Protein AF-A0A7S1ED12-F1 (afdb_monomer_lite)

Sequence (121 aa):
NARYYEQRGSRALYRDEGLHVLLLELAVNLLLTDGPLLDKHHTDMFPLQKHKPNVLFLLSLHLNHPANERALLVLSSRLSAMGRGAHRLLKLLSSKSFSPSRYSNIDPDIRFRGAYGTVYK

Secondary structure (DSSP, 8-state):
-HHHHHHHHT-GGGT-HHHHHHHHHHHHHHHHSSSTTS-TTTS-S-GGGGT---HHHHHHHHHTSGGGHHHHHHHHHHHHHH-HHHHHHHHHH-TTT--GGGGSS--TTEEEEETTEEEE-

Organism: Hemiselmis andersenii (NCBI:txid464988)

Foldseek 3Di:
DVVVVVVLVPDPCNVDLVSVLVVLLVLLVCVPDPDPSDPCLQVPPCCVVVVHDHVLRVLLVVCADPSCVVSLVVNQVVLVVVDDSSLVSSCVSYPVSPDVVVVPPPDVQFPDDDPVDTDGD

Radius of gyration: 17.91 Å; chains: 1; bounding box: 49×40×37 Å

pLDDT: mean 82.55, std 10.67, range [56.97, 94.94]

Structure (mmCIF, N/CA/C/O backbone):
data_AF-A0A7S1ED12-F1
#
_entry.id   AF-A0A7S1ED12-F1
#
loop_
_atom_site.group_PDB
_atom_site.id
_atom_site.type_symbol
_atom_site.label_atom_id
_atom_site.label_alt_id
_atom_site.label_comp_id
_atom_site.label_asym_id
_atom_site.label_entity_id
_atom_site.label_seq_id
_atom_site.pdbx_PDB_ins_code
_atom_site.Cartn_x
_atom_site.Cartn_y
_atom_site.Cartn_z
_atom_site.occupancy
_atom_site.B_iso_or_equiv
_atom_site.auth_seq_id
_atom_site.auth_comp_id
_atom_site.auth_asym_id
_atom_site.auth_atom_id
_atom_site.pdbx_PDB_model_num
ATOM 1 N N . ASN A 1 1 ? 12.557 5.721 -16.495 1.00 63.88 1 ASN A N 1
ATOM 2 C CA . ASN A 1 1 ? 11.775 4.470 -16.636 1.00 63.88 1 ASN A CA 1
ATOM 3 C C . ASN A 1 1 ? 12.602 3.243 -17.018 1.00 63.88 1 ASN A C 1
ATOM 5 O O . ASN A 1 1 ? 12.499 2.273 -16.285 1.00 63.88 1 ASN A O 1
ATOM 9 N N . ALA A 1 2 ? 13.454 3.246 -18.053 1.00 75.62 2 ALA A N 1
ATOM 10 C CA . ALA A 1 2 ? 14.211 2.043 -18.467 1.00 75.62 2 ALA A CA 1
ATOM 11 C C . ALA A 1 2 ? 15.032 1.370 -17.339 1.00 75.62 2 ALA A C 1
ATOM 13 O O . ALA A 1 2 ? 14.855 0.185 -17.071 1.00 75.62 2 ALA A O 1
ATOM 14 N N . ARG A 1 3 ? 15.822 2.151 -16.586 1.00 81.88 3 ARG A N 1
ATOM 15 C CA . ARG A 1 3 ? 16.633 1.659 -15.453 1.00 81.88 3 ARG A CA 1
ATOM 16 C C . ARG A 1 3 ? 15.811 0.996 -14.335 1.00 81.88 3 ARG A C 1
ATOM 18 O O . ARG A 1 3 ? 16.296 0.082 -13.679 1.00 81.88 3 AR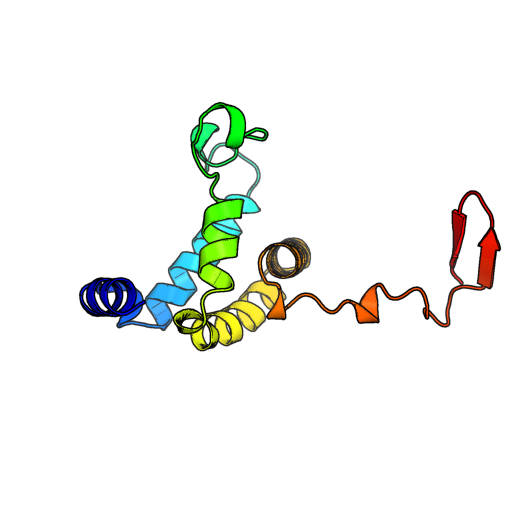G A O 1
ATOM 25 N N . TYR A 1 4 ? 14.566 1.433 -14.114 1.00 81.12 4 TYR A N 1
ATOM 26 C CA . TYR A 1 4 ? 13.676 0.795 -13.137 1.00 81.12 4 TYR A CA 1
ATOM 27 C C . TYR A 1 4 ? 13.292 -0.614 -13.594 1.00 81.12 4 TYR A C 1
ATOM 29 O O . TYR A 1 4 ? 13.380 -1.550 -12.808 1.00 81.12 4 TYR A O 1
ATOM 37 N N . TYR A 1 5 ? 12.897 -0.776 -14.860 1.00 84.94 5 TYR A N 1
ATOM 38 C CA . TYR A 1 5 ? 12.501 -2.077 -15.404 1.00 84.94 5 TYR A CA 1
ATOM 39 C C . TYR A 1 5 ? 13.673 -3.060 -15.466 1.00 84.94 5 TYR A C 1
ATOM 41 O O . TYR A 1 5 ? 13.497 -4.232 -15.147 1.00 84.94 5 TYR A O 1
ATOM 49 N N . GLU A 1 6 ? 14.872 -2.576 -15.778 1.00 86.06 6 GLU A N 1
ATOM 50 C CA . GLU A 1 6 ? 16.104 -3.366 -15.731 1.00 86.06 6 GLU A CA 1
ATOM 51 C C . GLU A 1 6 ? 16.403 -3.870 -14.306 1.00 86.06 6 GLU A C 1
ATOM 53 O O . GLU A 1 6 ? 16.558 -5.069 -14.075 1.00 86.06 6 GLU A O 1
ATOM 58 N N . GLN A 1 7 ? 16.372 -2.971 -13.316 1.00 85.38 7 GLN A N 1
ATOM 59 C CA . GLN A 1 7 ? 16.549 -3.331 -11.903 1.00 85.38 7 GLN A CA 1
ATOM 60 C C . GLN A 1 7 ? 15.413 -4.194 -11.349 1.00 85.38 7 GLN A C 1
ATOM 62 O O . GLN A 1 7 ? 15.604 -4.946 -10.395 1.00 85.38 7 GLN A O 1
ATOM 67 N N . ARG A 1 8 ? 14.209 -4.067 -11.906 1.00 87.38 8 ARG A N 1
ATOM 68 C CA . ARG A 1 8 ? 13.066 -4.906 -11.561 1.00 87.38 8 ARG A CA 1
ATOM 69 C C . ARG A 1 8 ? 13.283 -6.326 -12.080 1.00 87.38 8 ARG A C 1
ATOM 71 O O . ARG A 1 8 ? 13.128 -7.270 -11.315 1.00 87.38 8 ARG A O 1
ATOM 78 N N . GLY A 1 9 ? 13.682 -6.474 -13.343 1.00 85.19 9 GLY A N 1
ATOM 79 C CA . GLY A 1 9 ? 13.907 -7.772 -13.985 1.00 85.19 9 GLY A CA 1
ATOM 80 C C . GLY A 1 9 ? 15.043 -8.590 -13.360 1.00 85.19 9 GLY A C 1
ATOM 81 O O . GLY A 1 9 ? 15.024 -9.824 -13.415 1.00 85.19 9 GLY A O 1
ATOM 82 N N . SER A 1 10 ? 16.011 -7.935 -12.713 1.00 87.38 10 SER A N 1
ATOM 83 C CA . SER A 1 10 ? 17.102 -8.612 -12.002 1.00 87.38 10 SER A CA 1
ATOM 84 C C . SER A 1 10 ? 16.719 -9.145 -10.615 1.00 87.38 10 SER A C 1
ATOM 86 O O . SER A 1 10 ? 17.426 -9.996 -10.080 1.00 87.38 10 SER A O 1
ATOM 88 N N . ARG A 1 11 ? 15.596 -8.708 -10.029 1.00 88.88 11 ARG 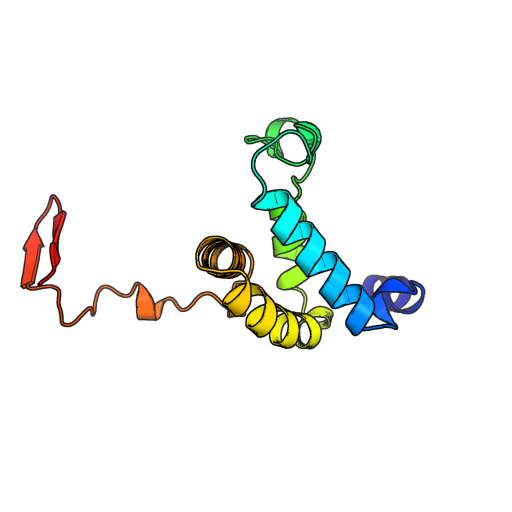A N 1
ATOM 89 C CA . ARG A 1 11 ? 15.173 -9.126 -8.683 1.00 88.88 11 ARG A CA 1
ATOM 90 C C . ARG A 1 11 ? 14.211 -10.306 -8.749 1.00 88.88 11 ARG A C 1
ATOM 92 O O . ARG A 1 11 ? 13.147 -10.212 -9.356 1.00 88.88 11 ARG A O 1
ATOM 99 N N . ALA A 1 12 ? 14.540 -11.380 -8.031 1.00 87.62 12 ALA A N 1
ATOM 100 C CA . ALA A 1 12 ? 13.701 -12.577 -7.930 1.00 87.62 12 ALA A CA 1
ATOM 101 C C . ALA A 1 12 ? 12.276 -12.271 -7.435 1.00 87.62 12 ALA A C 1
ATOM 103 O O . ALA A 1 12 ? 11.322 -12.848 -7.947 1.00 87.62 12 ALA A O 1
ATOM 104 N N . LEU A 1 13 ? 12.136 -11.290 -6.531 1.00 89.19 13 LEU A N 1
ATOM 105 C CA . LEU A 1 13 ? 10.847 -10.840 -5.999 1.00 89.19 13 LEU A CA 1
ATOM 106 C C . LEU A 1 13 ? 9.819 -10.526 -7.090 1.00 89.19 13 LEU A C 1
ATOM 108 O O . LEU A 1 13 ? 8.647 -10.784 -6.887 1.00 89.19 13 LEU A O 1
ATOM 112 N N . TYR A 1 14 ? 10.235 -9.963 -8.227 1.00 89.88 14 TYR A N 1
ATOM 113 C CA . TYR A 1 14 ? 9.308 -9.561 -9.290 1.00 89.88 14 TYR A CA 1
ATOM 114 C C . TYR A 1 14 ? 9.145 -10.606 -10.395 1.00 89.88 14 TYR A C 1
ATOM 116 O O . TYR A 1 14 ? 8.360 -10.384 -11.315 1.00 89.88 14 TYR A O 1
ATOM 124 N N . ARG A 1 15 ? 9.902 -11.709 -10.338 1.00 88.62 15 ARG A N 1
ATOM 125 C CA . ARG A 1 15 ? 9.785 -12.831 -11.282 1.00 88.62 15 ARG A CA 1
ATOM 126 C C . ARG A 1 15 ? 8.693 -13.805 -10.859 1.00 88.62 15 ARG A C 1
ATOM 128 O O . ARG A 1 15 ? 8.045 -14.389 -11.718 1.00 88.62 15 ARG A O 1
ATOM 135 N N . ASP A 1 16 ? 8.495 -13.945 -9.553 1.00 91.06 16 ASP A N 1
ATOM 136 C CA . ASP A 1 16 ? 7.418 -14.731 -8.966 1.00 91.06 16 ASP A CA 1
ATOM 137 C C . ASP A 1 16 ? 6.307 -13.789 -8.479 1.00 91.06 16 ASP A C 1
ATOM 139 O O . ASP A 1 16 ? 6.441 -13.095 -7.469 1.00 91.06 16 ASP A O 1
ATOM 143 N N . GLU A 1 17 ? 5.204 -13.745 -9.228 1.00 90.75 17 GLU A N 1
ATOM 144 C CA . GLU A 1 17 ? 4.039 -12.924 -8.889 1.00 90.75 17 GLU A CA 1
ATOM 145 C C . GLU A 1 17 ? 3.397 -13.353 -7.561 1.00 90.75 17 GLU A C 1
ATOM 147 O O . GLU A 1 17 ? 2.948 -12.502 -6.793 1.00 90.75 17 GLU A O 1
ATOM 152 N N . GLY A 1 18 ? 3.398 -14.651 -7.249 1.00 92.19 18 GLY A N 1
ATOM 153 C CA . GLY A 1 18 ? 2.858 -15.175 -5.998 1.00 92.19 18 GLY A CA 1
ATOM 154 C C . GLY A 1 18 ? 3.657 -14.684 -4.795 1.00 92.19 18 GLY A C 1
ATOM 155 O O . GLY A 1 18 ? 3.069 -14.186 -3.832 1.00 92.19 18 GLY A O 1
ATOM 156 N N . LEU A 1 19 ? 4.988 -14.747 -4.881 1.00 93.19 19 LEU A N 1
ATOM 157 C CA . LEU A 1 19 ? 5.895 -14.210 -3.865 1.00 93.19 19 LEU A CA 1
ATOM 158 C C . LEU A 1 19 ? 5.738 -12.693 -3.715 1.00 93.19 19 LEU A C 1
ATOM 160 O O . LEU A 1 19 ? 5.683 -12.182 -2.595 1.00 93.19 19 LEU A O 1
ATOM 164 N N . HIS A 1 20 ? 5.644 -11.968 -4.833 1.00 94.19 20 HIS A N 1
ATOM 165 C CA . HIS A 1 20 ? 5.434 -10.522 -4.818 1.00 94.19 20 HIS A CA 1
ATOM 166 C C . HIS A 1 20 ? 4.142 -10.160 -4.077 1.00 94.19 20 HIS A C 1
ATOM 168 O O . HIS A 1 20 ? 4.167 -9.326 -3.170 1.00 94.19 20 HIS A O 1
ATOM 174 N N . VAL A 1 21 ? 3.025 -10.808 -4.417 1.00 94.88 21 VAL A N 1
ATOM 175 C CA . VAL A 1 21 ? 1.731 -10.575 -3.762 1.00 94.88 21 VAL A CA 1
ATOM 176 C C . VAL A 1 21 ? 1.790 -10.942 -2.280 1.00 94.88 21 VAL A C 1
ATOM 178 O O . VAL A 1 21 ? 1.323 -10.161 -1.456 1.00 94.88 21 VAL A O 1
ATOM 181 N N . LEU A 1 22 ? 2.406 -12.074 -1.930 1.00 94.94 22 LEU A N 1
ATOM 182 C CA . LEU A 1 22 ? 2.545 -12.522 -0.542 1.00 94.94 22 LEU A CA 1
ATOM 183 C C . LEU A 1 22 ? 3.325 -11.510 0.306 1.00 94.94 22 LEU A C 1
ATOM 185 O O . LEU A 1 22 ? 2.941 -11.224 1.438 1.00 94.94 22 LEU A O 1
ATOM 189 N N . LEU A 1 23 ? 4.376 -10.903 -0.248 1.00 94.44 23 LEU A N 1
ATOM 190 C CA . LEU A 1 23 ? 5.145 -9.873 0.450 1.00 94.44 23 LEU A CA 1
ATOM 191 C C . LEU A 1 23 ? 4.331 -8.587 0.666 1.00 94.44 23 LEU A C 1
ATOM 193 O O . LEU A 1 23 ? 4.430 -7.968 1.725 1.00 94.44 23 LEU A O 1
ATOM 197 N N . LEU A 1 24 ? 3.506 -8.187 -0.307 1.00 94.56 24 LEU A N 1
ATOM 198 C CA . LEU A 1 24 ? 2.611 -7.033 -0.153 1.00 94.56 24 LEU A CA 1
ATOM 199 C C . LEU A 1 24 ? 1.508 -7.294 0.874 1.00 94.56 24 LEU A C 1
ATOM 201 O O . LEU A 1 24 ? 1.187 -6.417 1.673 1.00 94.56 24 LEU A O 1
ATOM 205 N N . GLU A 1 25 ? 0.953 -8.499 0.872 1.00 94.56 25 GLU A N 1
ATOM 206 C CA . GLU A 1 25 ? -0.028 -8.950 1.853 1.00 94.56 25 GLU A CA 1
ATOM 207 C C . GLU A 1 25 ? 0.565 -8.962 3.267 1.00 94.56 25 GLU A C 1
ATOM 209 O O . GLU A 1 25 ? -0.044 -8.437 4.198 1.00 94.56 25 GLU A O 1
ATOM 214 N N . LEU A 1 26 ? 1.792 -9.468 3.426 1.00 93.50 26 LEU A N 1
ATOM 215 C CA . LEU A 1 26 ? 2.531 -9.405 4.685 1.00 93.50 26 LEU A CA 1
ATOM 216 C C . LEU A 1 26 ? 2.753 -7.957 5.139 1.00 93.50 26 LEU A C 1
ATOM 218 O O . LEU A 1 26 ? 2.511 -7.640 6.300 1.00 93.50 26 LEU A O 1
ATOM 222 N N . ALA A 1 27 ? 3.164 -7.060 4.238 1.00 92.19 27 ALA A N 1
ATOM 223 C CA . ALA A 1 27 ? 3.368 -5.651 4.570 1.00 92.19 27 ALA A CA 1
ATOM 224 C C . ALA A 1 27 ? 2.076 -4.977 5.064 1.00 92.19 27 ALA A C 1
ATOM 226 O O . ALA A 1 27 ? 2.106 -4.204 6.020 1.00 92.19 27 ALA A O 1
ATOM 227 N N . VAL A 1 28 ? 0.932 -5.296 4.449 1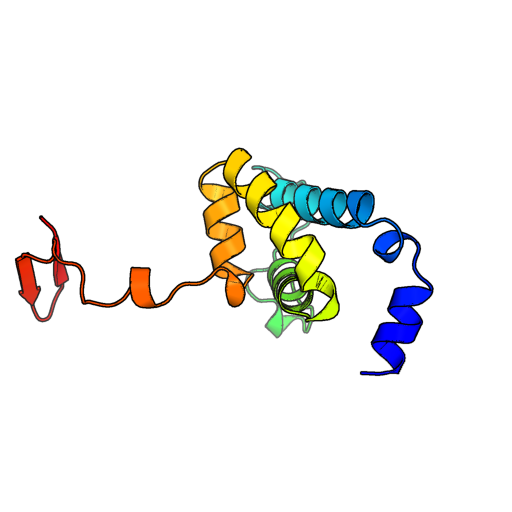.00 91.81 28 VAL A N 1
ATOM 228 C CA . VAL A 1 28 ? -0.379 -4.814 4.905 1.00 91.81 28 VAL A CA 1
ATOM 229 C C . VAL A 1 28 ? -0.759 -5.425 6.252 1.00 91.81 28 VAL A C 1
ATOM 231 O O . VAL A 1 28 ? -1.225 -4.696 7.122 1.00 91.81 28 VAL A O 1
ATOM 234 N N . ASN A 1 29 ? -0.518 -6.720 6.466 1.00 91.81 29 ASN A N 1
ATOM 235 C CA . ASN A 1 29 ? -0.738 -7.357 7.766 1.00 91.81 29 ASN A CA 1
ATOM 236 C C . ASN A 1 29 ? 0.075 -6.681 8.876 1.00 91.81 29 ASN A C 1
ATOM 238 O O . ASN A 1 29 ? -0.483 -6.347 9.918 1.00 91.81 29 ASN A O 1
ATOM 242 N N . LEU A 1 30 ? 1.358 -6.401 8.637 1.00 91.12 30 LEU A N 1
ATOM 243 C CA . LEU A 1 30 ? 2.225 -5.709 9.596 1.00 91.12 30 LEU A CA 1
ATOM 244 C C . LEU A 1 30 ? 1.724 -4.300 9.938 1.00 91.12 30 LEU A C 1
ATOM 246 O O . LEU A 1 30 ? 1.902 -3.850 11.062 1.00 91.12 30 LEU A O 1
ATOM 250 N N . LEU A 1 31 ? 1.081 -3.615 8.988 1.00 89.50 31 LEU A N 1
ATOM 251 C CA . LEU A 1 31 ? 0.495 -2.290 9.208 1.00 89.50 31 LEU A CA 1
ATOM 252 C C . LEU A 1 31 ? -0.824 -2.311 9.977 1.00 89.50 31 LEU A C 1
ATOM 254 O O . LEU A 1 31 ? -1.202 -1.293 10.552 1.00 89.50 31 LEU A O 1
ATOM 258 N N . LEU A 1 32 ? -1.542 -3.431 9.936 1.00 88.94 32 LEU A N 1
ATOM 259 C CA . LEU A 1 32 ? -2.835 -3.600 10.599 1.00 88.94 32 LEU A CA 1
ATOM 260 C C . LEU A 1 32 ? -2.726 -4.319 11.940 1.00 88.94 32 LEU A C 1
ATOM 262 O O . LEU A 1 32 ? -3.691 -4.317 12.697 1.00 88.94 32 LEU A O 1
ATOM 266 N N . THR A 1 33 ? -1.599 -4.976 12.203 1.00 87.69 33 THR A N 1
ATOM 267 C CA . THR A 1 33 ? -1.380 -5.691 13.456 1.00 87.69 33 THR A CA 1
ATOM 268 C C . THR A 1 33 ? -1.080 -4.695 14.565 1.00 87.69 33 THR A C 1
ATOM 270 O O . THR A 1 33 ? -0.194 -3.851 14.432 1.00 87.69 33 THR A O 1
ATOM 273 N N . ASP A 1 34 ? -1.790 -4.831 15.679 1.00 75.88 34 ASP A N 1
ATOM 274 C CA . ASP A 1 34 ? -1.502 -4.068 16.884 1.00 75.88 34 ASP A CA 1
ATOM 275 C C . ASP A 1 34 ? -0.197 -4.572 17.519 1.00 75.88 34 ASP A C 1
ATOM 277 O O . ASP A 1 34 ? -0.048 -5.757 17.822 1.00 75.88 34 ASP A O 1
ATOM 281 N N . GLY A 1 35 ? 0.765 -3.670 17.730 1.00 71.44 35 GLY A N 1
ATOM 282 C CA . GLY A 1 35 ? 2.010 -3.962 18.445 1.00 71.44 35 GLY A CA 1
ATOM 283 C C . GLY A 1 35 ? 3.285 -3.475 17.742 1.00 71.44 35 GLY A C 1
ATOM 284 O O . GLY A 1 35 ? 3.234 -2.920 16.644 1.00 71.44 35 GLY A O 1
ATOM 285 N N . PRO A 1 36 ? 4.462 -3.667 18.366 1.00 69.88 36 PRO A N 1
ATOM 286 C CA . PRO A 1 36 ? 5.738 -3.132 17.888 1.00 69.88 36 PRO A CA 1
ATOM 287 C C . PRO A 1 36 ? 6.381 -4.011 16.799 1.00 69.88 36 PRO A C 1
ATOM 289 O O . PRO A 1 36 ? 7.576 -4.289 16.847 1.00 69.88 36 PRO A O 1
ATOM 292 N N . LEU A 1 37 ? 5.603 -4.486 15.822 1.00 79.81 37 LEU A N 1
ATOM 293 C CA . LEU A 1 37 ? 6.154 -5.262 14.701 1.00 79.81 37 LEU A CA 1
ATOM 294 C C . LEU A 1 37 ? 6.877 -4.373 13.685 1.00 79.81 37 LEU A C 1
ATOM 296 O O . LEU A 1 37 ? 7.831 -4.801 13.039 1.00 79.81 37 LEU A O 1
ATOM 300 N N . LEU A 1 38 ? 6.429 -3.124 13.559 1.00 80.50 38 LEU A N 1
ATOM 301 C CA . LEU A 1 38 ? 7.100 -2.095 12.781 1.00 80.50 38 LEU A CA 1
ATOM 302 C C . LEU A 1 38 ? 7.751 -1.099 13.734 1.00 80.50 38 LEU A C 1
ATOM 304 O O . LEU A 1 38 ? 7.081 -0.471 14.552 1.00 80.50 38 LEU A O 1
ATOM 308 N N . ASP A 1 39 ? 9.064 -0.932 13.598 1.00 79.19 39 ASP A N 1
ATOM 309 C CA . ASP A 1 39 ? 9.791 0.106 14.321 1.00 79.19 39 ASP A CA 1
ATOM 310 C C . ASP A 1 39 ? 9.268 1.502 13.926 1.00 79.19 39 ASP A C 1
ATOM 312 O O . ASP A 1 39 ? 8.862 1.730 12.782 1.00 79.19 39 ASP A O 1
ATOM 316 N N . LYS A 1 40 ? 9.333 2.458 14.856 1.00 74.62 40 LYS A N 1
ATOM 317 C CA . LYS A 1 40 ? 8.851 3.842 14.726 1.00 74.62 40 LYS A CA 1
ATOM 318 C C . LYS A 1 40 ? 9.422 4.558 13.501 1.00 74.62 40 LYS A C 1
ATOM 320 O O . LYS A 1 40 ? 8.804 5.478 12.977 1.00 74.62 40 LYS A O 1
ATOM 325 N N . HIS A 1 41 ? 10.590 4.141 13.017 1.00 73.56 41 HIS A N 1
ATOM 326 C CA . HIS A 1 41 ? 11.182 4.667 11.788 1.00 73.56 41 HIS A CA 1
ATOM 327 C C . HIS A 1 41 ? 10.397 4.318 10.516 1.00 73.56 41 HIS A C 1
ATOM 329 O O . HIS A 1 41 ? 10.458 5.070 9.545 1.00 73.56 41 HIS A O 1
ATOM 335 N N . HIS A 1 42 ? 9.643 3.219 10.516 1.00 75.38 42 HIS A N 1
ATOM 336 C CA . HIS A 1 42 ? 8.828 2.786 9.381 1.00 75.38 42 HIS A CA 1
ATOM 337 C C . HIS A 1 42 ? 7.452 3.454 9.367 1.00 75.38 42 HIS A C 1
ATOM 339 O O . HIS A 1 42 ? 6.868 3.607 8.296 1.00 75.38 42 HIS A O 1
ATOM 345 N N . THR A 1 43 ? 6.950 3.873 10.530 1.00 75.12 43 THR A N 1
ATOM 346 C CA . THR A 1 43 ? 5.594 4.411 10.739 1.00 75.12 43 THR A CA 1
ATOM 347 C C . THR A 1 43 ? 5.590 5.856 11.243 1.00 75.12 43 THR A C 1
ATOM 349 O O . THR A 1 43 ? 4.568 6.331 11.735 1.00 75.12 43 THR A O 1
ATOM 352 N N . ASP A 1 44 ? 6.712 6.574 11.109 1.00 79.12 44 ASP A N 1
ATOM 353 C CA . ASP A 1 44 ? 6.830 7.958 11.576 1.00 79.12 44 ASP A CA 1
ATOM 354 C C . ASP A 1 44 ? 5.710 8.825 10.972 1.00 79.12 44 ASP A C 1
ATOM 356 O O . ASP A 1 44 ? 5.452 8.786 9.761 1.00 79.12 44 ASP A O 1
ATOM 360 N N . MET A 1 45 ? 5.036 9.591 11.836 1.00 72.25 45 MET A N 1
ATOM 361 C CA . MET A 1 45 ? 3.939 10.485 11.458 1.00 72.25 45 MET A CA 1
ATOM 362 C C . MET A 1 45 ? 4.440 11.681 10.641 1.00 72.25 45 MET A C 1
ATOM 364 O O . MET A 1 45 ? 3.676 12.254 9.868 1.00 72.25 45 MET A O 1
ATOM 368 N N . PHE A 1 46 ? 5.726 12.034 10.768 1.00 75.38 46 PHE A N 1
ATOM 369 C CA . PHE A 1 46 ? 6.331 13.172 10.073 1.00 75.38 46 PHE A CA 1
ATOM 370 C C . PHE A 1 46 ? 7.546 12.745 9.228 1.00 75.38 46 PHE A C 1
ATOM 372 O O . PHE A 1 46 ? 8.667 13.201 9.469 1.00 75.38 46 PHE A O 1
ATOM 379 N N . PRO A 1 47 ? 7.355 11.905 8.189 1.00 68.19 47 PRO A N 1
ATOM 380 C CA . PRO A 1 47 ? 8.457 11.369 7.378 1.00 68.19 47 PRO A CA 1
ATOM 381 C C . PRO A 1 47 ? 9.290 12.467 6.694 1.00 68.19 47 PRO A C 1
ATOM 383 O O . PRO A 1 47 ? 10.502 12.330 6.508 1.00 68.19 47 PRO A O 1
ATOM 386 N N . LEU A 1 48 ? 8.650 13.598 6.374 1.00 72.31 48 LEU A N 1
ATOM 387 C CA . LEU A 1 48 ? 9.283 14.748 5.728 1.00 72.31 48 LEU A CA 1
ATOM 388 C C . LEU A 1 48 ? 10.303 15.458 6.627 1.00 72.31 48 LEU A C 1
ATOM 390 O O . LEU A 1 48 ? 11.283 15.981 6.109 1.00 72.31 48 LEU A O 1
ATOM 394 N N . GLN A 1 49 ? 10.130 15.428 7.953 1.00 75.88 49 GLN A N 1
ATOM 395 C CA . GLN A 1 49 ? 11.063 16.072 8.888 1.00 75.88 49 GLN A CA 1
ATOM 396 C C . GLN A 1 49 ? 12.418 15.357 8.956 1.00 75.88 49 GLN A C 1
ATOM 398 O O . GLN A 1 49 ? 13.422 15.967 9.306 1.00 75.88 49 GLN A O 1
ATOM 403 N N . LYS A 1 50 ? 12.460 14.063 8.617 1.00 71.25 50 LYS A N 1
ATOM 404 C CA . LYS A 1 50 ? 13.681 13.242 8.642 1.00 71.25 50 LYS A CA 1
ATOM 405 C C . LYS A 1 50 ? 14.184 12.872 7.249 1.00 71.25 50 LYS A C 1
ATOM 407 O O . LYS A 1 50 ? 15.085 12.043 7.147 1.00 71.25 50 LYS A O 1
ATOM 412 N N . HIS A 1 51 ? 13.584 13.428 6.191 1.00 73.94 51 HIS A N 1
ATOM 413 C CA . HIS A 1 51 ? 13.842 13.059 4.793 1.00 73.94 51 HIS A CA 1
ATOM 414 C C . HIS A 1 51 ? 13.770 11.541 4.531 1.00 73.94 51 HIS A C 1
ATOM 416 O O . HIS A 1 51 ? 14.430 11.024 3.630 1.00 73.94 51 HIS A O 1
ATOM 422 N N . LYS A 1 52 ? 12.974 10.812 5.323 1.00 77.75 52 LYS A N 1
ATOM 423 C CA . LYS A 1 52 ? 12.841 9.356 5.233 1.00 77.75 52 LYS A CA 1
ATOM 424 C C . LYS A 1 52 ? 11.396 9.018 4.887 1.00 77.75 52 LYS A C 1
ATOM 426 O O . LYS A 1 52 ? 10.524 9.228 5.729 1.00 77.75 52 LYS A O 1
ATOM 431 N N . PRO A 1 53 ? 11.115 8.516 3.674 1.00 79.44 53 PRO A N 1
ATOM 432 C CA . PRO A 1 53 ? 9.770 8.083 3.335 1.00 79.44 53 PRO A CA 1
ATOM 433 C C . PRO A 1 53 ? 9.351 6.941 4.264 1.00 79.44 53 PRO A C 1
ATOM 435 O O . PRO A 1 53 ? 10.091 5.973 4.438 1.00 79.44 53 PRO A O 1
ATOM 438 N N . ASN A 1 54 ? 8.166 7.060 4.860 1.00 86.75 54 ASN A N 1
ATOM 439 C CA . ASN A 1 54 ? 7.598 5.989 5.669 1.00 86.75 54 ASN A CA 1
ATOM 440 C C . ASN A 1 54 ? 7.056 4.861 4.774 1.00 86.75 54 ASN A C 1
ATOM 442 O O . ASN A 1 54 ? 6.916 5.002 3.554 1.00 86.75 54 ASN A O 1
ATOM 446 N N . VAL A 1 55 ? 6.743 3.719 5.381 1.00 88.06 55 VAL A N 1
ATOM 447 C CA . VAL A 1 55 ? 6.304 2.524 4.648 1.00 88.06 55 VAL A CA 1
ATOM 448 C C . VAL A 1 55 ? 4.999 2.753 3.880 1.00 88.06 55 VAL A C 1
ATOM 450 O O . VAL A 1 55 ? 4.844 2.228 2.781 1.00 88.06 55 VAL A O 1
ATOM 453 N N . LEU A 1 56 ? 4.094 3.593 4.395 1.00 89.19 56 LEU A N 1
ATOM 454 C CA . LEU A 1 56 ? 2.846 3.953 3.715 1.00 89.19 56 LEU A CA 1
ATOM 455 C C . LEU A 1 56 ? 3.123 4.700 2.407 1.00 89.19 56 LEU A C 1
ATOM 457 O O . LEU A 1 56 ? 2.523 4.393 1.380 1.00 89.19 56 LEU A O 1
ATOM 461 N N . PHE A 1 57 ? 4.073 5.634 2.420 1.00 88.38 57 PHE A N 1
ATOM 462 C CA . PHE A 1 57 ? 4.488 6.353 1.221 1.00 88.38 57 PHE A CA 1
ATOM 463 C C . PHE A 1 57 ? 5.174 5.433 0.203 1.00 88.38 57 PHE A C 1
ATOM 465 O O . PHE A 1 57 ? 4.897 5.500 -0.992 1.00 88.38 57 PHE A O 1
ATOM 472 N N . LEU A 1 58 ? 6.047 4.531 0.657 1.00 89.69 58 LEU A N 1
ATOM 473 C CA . LEU A 1 58 ? 6.705 3.574 -0.237 1.00 89.69 58 LEU A CA 1
ATOM 474 C C . LEU A 1 58 ? 5.704 2.594 -0.861 1.00 89.69 58 LEU A C 1
ATOM 476 O O . LEU A 1 58 ? 5.773 2.325 -2.061 1.00 89.69 58 LEU A O 1
ATOM 480 N N . LEU A 1 59 ? 4.753 2.092 -0.071 1.00 92.00 59 LEU A N 1
ATOM 481 C CA . LEU A 1 59 ? 3.696 1.212 -0.559 1.00 92.00 59 LEU A CA 1
ATOM 482 C C . LEU A 1 59 ? 2.766 1.930 -1.533 1.00 92.00 59 LEU A C 1
ATOM 484 O O . LEU A 1 59 ? 2.409 1.332 -2.544 1.00 92.00 59 LEU A O 1
ATOM 488 N N . SER A 1 60 ? 2.405 3.194 -1.291 1.00 92.50 60 SER A N 1
ATOM 489 C CA . SER A 1 60 ? 1.567 3.939 -2.235 1.00 92.50 60 SER A CA 1
ATOM 490 C C . SER A 1 60 ? 2.284 4.139 -3.572 1.00 92.50 60 SER A C 1
ATOM 492 O O . SER A 1 60 ? 1.709 3.859 -4.624 1.00 92.50 60 SER A O 1
ATOM 494 N N . LEU A 1 61 ? 3.565 4.518 -3.568 1.00 91.31 61 LEU A N 1
ATOM 495 C CA . LEU A 1 61 ? 4.351 4.617 -4.800 1.00 91.31 61 LEU A CA 1
ATOM 496 C C . LEU A 1 61 ? 4.453 3.272 -5.524 1.00 91.31 61 LEU A C 1
ATOM 498 O O . LEU A 1 61 ? 4.307 3.208 -6.746 1.00 91.31 61 LEU A O 1
ATOM 502 N N . HIS A 1 62 ? 4.677 2.190 -4.778 1.00 92.31 62 HIS A N 1
ATOM 503 C CA . HIS A 1 62 ? 4.808 0.859 -5.354 1.00 92.31 62 HIS A CA 1
ATOM 504 C C . HIS A 1 62 ? 3.491 0.371 -5.960 1.00 92.31 62 HIS A C 1
ATOM 506 O O . HIS A 1 62 ? 3.458 0.012 -7.134 1.00 92.31 62 HIS A O 1
ATOM 512 N N . LEU A 1 63 ? 2.388 0.400 -5.215 1.00 92.81 63 LEU A N 1
ATOM 513 C CA . LEU A 1 63 ? 1.086 -0.094 -5.679 1.00 92.81 63 LEU A CA 1
ATOM 514 C C . LEU A 1 63 ? 0.549 0.684 -6.888 1.00 92.81 63 LEU A C 1
ATOM 516 O O . LEU A 1 63 ? -0.153 0.108 -7.716 1.00 92.81 63 LEU A O 1
ATOM 520 N N . ASN A 1 64 ? 0.892 1.968 -7.014 1.00 92.44 64 ASN A N 1
ATOM 521 C CA . ASN A 1 64 ? 0.458 2.800 -8.138 1.00 92.44 64 ASN A CA 1
ATOM 522 C C . ASN A 1 64 ? 1.384 2.727 -9.362 1.00 92.44 64 ASN A C 1
ATOM 524 O O . ASN A 1 64 ? 1.060 3.296 -10.405 1.00 92.44 64 ASN A O 1
ATOM 528 N N . HIS A 1 65 ? 2.516 2.022 -9.282 1.00 91.62 65 HIS A N 1
ATOM 529 C CA . HIS A 1 65 ? 3.400 1.860 -10.431 1.00 91.62 65 HIS A CA 1
ATOM 530 C C . HIS A 1 65 ? 2.757 0.938 -11.494 1.00 91.62 65 HIS A C 1
ATOM 532 O O . HIS A 1 65 ? 2.332 -0.167 -11.147 1.00 91.62 65 HIS A O 1
ATOM 538 N N . PRO A 1 66 ? 2.750 1.298 -12.797 1.00 90.81 66 PRO A N 1
ATOM 539 C CA . PRO A 1 66 ? 2.094 0.507 -13.851 1.00 90.81 66 PRO A CA 1
ATOM 540 C C . PRO A 1 66 ? 2.532 -0.965 -13.903 1.00 90.81 66 PRO A C 1
ATOM 542 O O . PRO A 1 66 ? 1.712 -1.862 -14.055 1.00 90.81 66 PRO A O 1
ATOM 545 N N . ALA A 1 67 ? 3.822 -1.234 -13.678 1.00 90.62 67 ALA A N 1
ATOM 546 C CA . ALA A 1 67 ? 4.370 -2.597 -13.642 1.00 90.62 67 ALA A CA 1
ATOM 547 C C . ALA A 1 67 ? 3.791 -3.505 -12.535 1.00 90.62 67 ALA A C 1
ATOM 549 O O . ALA A 1 67 ? 4.000 -4.713 -12.575 1.00 90.62 67 ALA A O 1
ATOM 550 N N . ASN A 1 68 ? 3.122 -2.936 -11.528 1.00 91.44 68 ASN A N 1
ATOM 551 C CA . ASN A 1 68 ? 2.539 -3.660 -10.397 1.00 91.44 68 ASN A CA 1
ATOM 552 C C . ASN A 1 68 ? 1.023 -3.863 -10.533 1.00 91.44 68 ASN A C 1
ATOM 554 O O . ASN A 1 68 ? 0.400 -4.392 -9.619 1.00 91.44 68 ASN A O 1
ATOM 558 N N . GLU A 1 69 ? 0.420 -3.467 -11.655 1.00 91.06 69 GLU A N 1
ATOM 559 C CA . GLU A 1 69 ? -1.032 -3.522 -11.843 1.00 91.06 69 GLU A CA 1
ATOM 560 C C . GLU A 1 69 ? -1.608 -4.937 -11.730 1.00 91.06 69 GLU A C 1
ATOM 562 O O . GLU A 1 69 ? -2.633 -5.125 -11.080 1.00 91.06 69 GLU A O 1
ATOM 567 N N . ARG A 1 70 ? -0.926 -5.944 -12.287 1.00 91.44 70 ARG A N 1
ATOM 568 C CA . ARG A 1 70 ? -1.355 -7.345 -12.157 1.00 91.44 70 ARG A CA 1
ATOM 569 C C . ARG A 1 70 ? -1.341 -7.820 -10.702 1.00 91.44 70 ARG A C 1
ATOM 571 O O . ARG A 1 70 ? -2.361 -8.291 -10.203 1.00 91.44 70 ARG A O 1
ATOM 578 N N . ALA A 1 71 ? -0.241 -7.563 -9.991 1.00 91.94 71 ALA A N 1
ATOM 579 C CA . ALA A 1 71 ? -0.123 -7.879 -8.569 1.00 91.94 71 ALA A CA 1
ATOM 580 C C . ALA A 1 71 ? -1.190 -7.157 -7.726 1.00 91.94 71 ALA A C 1
ATOM 582 O O . ALA A 1 71 ? -1.715 -7.733 -6.778 1.00 91.94 71 ALA A O 1
ATOM 583 N N . LEU A 1 72 ? -1.553 -5.918 -8.083 1.00 91.69 72 LEU A N 1
ATOM 584 C CA . LEU A 1 72 ? -2.606 -5.156 -7.410 1.00 91.69 72 LEU A CA 1
ATOM 585 C C . LEU A 1 72 ? -3.988 -5.816 -7.555 1.00 91.69 72 LEU A C 1
ATOM 587 O O . LEU A 1 72 ? -4.734 -5.854 -6.577 1.00 91.69 72 LEU A O 1
ATOM 591 N N . LEU A 1 73 ? -4.325 -6.356 -8.732 1.00 91.00 73 LEU A N 1
ATOM 592 C CA . LEU A 1 73 ? -5.593 -7.066 -8.945 1.00 91.00 73 LEU A CA 1
ATOM 593 C C . LEU A 1 73 ? -5.700 -8.283 -8.019 1.00 91.00 73 LEU A C 1
ATOM 595 O O . LEU A 1 73 ? -6.690 -8.418 -7.301 1.00 91.00 73 LEU A O 1
ATOM 599 N N . VAL A 1 74 ? -4.652 -9.110 -7.961 1.00 93.06 74 VAL A N 1
ATOM 600 C CA . VAL A 1 74 ? -4.607 -10.295 -7.086 1.00 93.06 74 VAL A CA 1
ATOM 601 C C . VAL A 1 74 ? -4.601 -9.899 -5.606 1.00 93.06 74 VAL A C 1
ATOM 603 O O . VAL A 1 74 ? -5.304 -10.491 -4.787 1.00 93.06 74 VAL A O 1
ATOM 606 N N . LEU A 1 75 ? -3.842 -8.865 -5.241 1.00 93.19 75 LEU A N 1
ATOM 607 C CA . LEU A 1 75 ? -3.799 -8.358 -3.872 1.00 93.19 75 LEU A CA 1
ATOM 608 C C . LEU A 1 75 ? -5.178 -7.847 -3.426 1.00 93.19 75 LEU A C 1
ATOM 610 O O . LEU A 1 75 ? -5.581 -8.083 -2.290 1.00 93.19 75 LEU A O 1
ATOM 614 N N . SER A 1 76 ? -5.935 -7.196 -4.313 1.00 91.81 76 SER A N 1
ATOM 615 C CA . SER A 1 76 ? -7.246 -6.622 -3.985 1.00 91.81 76 SER A CA 1
ATOM 616 C C . SER A 1 76 ? -8.266 -7.665 -3.517 1.00 91.81 76 SER A C 1
ATOM 618 O O . SER A 1 76 ? -9.010 -7.407 -2.563 1.00 91.81 76 SER A O 1
ATOM 620 N N . SER A 1 77 ? -8.259 -8.865 -4.111 1.00 90.69 77 SER A N 1
ATOM 621 C CA . SER A 1 77 ? -9.116 -9.968 -3.672 1.00 90.69 77 SER A CA 1
ATOM 622 C C . SER A 1 77 ? -8.673 -10.519 -2.317 1.00 90.69 77 SER A C 1
ATOM 624 O O . SER A 1 77 ? -9.518 -10.767 -1.459 1.00 90.69 77 SER A O 1
ATOM 626 N N . ARG A 1 78 ? -7.359 -10.634 -2.073 1.00 92.44 78 ARG A N 1
ATOM 627 C CA . ARG A 1 78 ? -6.824 -11.131 -0.792 1.00 92.44 78 ARG A CA 1
ATOM 628 C C . ARG A 1 78 ? -7.086 -10.170 0.363 1.00 92.44 78 ARG A C 1
ATOM 630 O O . ARG A 1 78 ? -7.589 -10.572 1.408 1.00 92.44 78 ARG A O 1
ATOM 637 N N . LEU A 1 79 ? -6.846 -8.877 0.153 1.00 91.69 79 LEU A N 1
ATOM 638 C CA . LEU A 1 79 ? -7.087 -7.858 1.177 1.00 91.69 79 LEU A CA 1
ATOM 639 C C . LEU A 1 79 ? -8.577 -7.674 1.477 1.00 91.69 79 LEU A C 1
ATOM 641 O O . LEU A 1 79 ? -8.940 -7.362 2.608 1.00 91.69 79 LEU A O 1
ATOM 645 N N . SER A 1 80 ? -9.452 -7.895 0.492 1.00 88.19 80 SER A N 1
ATOM 646 C CA . SER A 1 80 ? -10.899 -7.921 0.736 1.00 88.19 80 SER A CA 1
ATOM 647 C C . SER A 1 80 ? -11.302 -9.063 1.676 1.00 88.19 80 SER A C 1
ATOM 649 O O . SER A 1 80 ? -12.178 -8.862 2.514 1.00 88.19 80 SER A O 1
ATOM 651 N N . ALA A 1 81 ? -10.629 -10.217 1.595 1.00 90.88 81 ALA A N 1
ATOM 652 C CA . ALA A 1 81 ? -10.851 -11.352 2.493 1.00 90.88 81 ALA A CA 1
ATOM 653 C C . ALA A 1 81 ? -10.258 -11.139 3.902 1.00 90.88 81 ALA A C 1
ATOM 655 O O . ALA A 1 81 ? -10.842 -11.599 4.879 1.00 90.88 81 ALA A O 1
ATOM 656 N N . MET A 1 82 ? -9.154 -10.390 4.031 1.00 89.06 82 MET A N 1
ATOM 657 C CA . MET A 1 82 ? -8.550 -10.030 5.329 1.00 89.06 82 MET A CA 1
ATOM 658 C C . MET A 1 82 ? -9.419 -9.095 6.185 1.00 89.06 82 MET A C 1
ATOM 660 O O . MET A 1 82 ? -9.221 -8.992 7.394 1.00 89.06 82 MET A O 1
ATOM 664 N N . GLY A 1 83 ? -10.377 -8.391 5.578 1.00 90.50 83 GLY A N 1
ATOM 665 C CA . GLY A 1 83 ? -11.372 -7.594 6.286 1.00 90.50 83 GLY A CA 1
ATOM 666 C C . GLY A 1 83 ? -11.313 -6.092 6.005 1.00 90.50 83 GLY A C 1
ATOM 667 O O . GLY A 1 83 ? -10.583 -5.582 5.152 1.00 90.50 83 GLY A O 1
ATOM 668 N N . ARG A 1 84 ? -12.149 -5.343 6.736 1.00 88.88 84 ARG A N 1
ATOM 669 C CA . ARG A 1 84 ? -12.443 -3.931 6.431 1.00 88.88 84 ARG A CA 1
ATOM 670 C C . ARG A 1 84 ? -11.230 -3.006 6.568 1.00 88.88 84 ARG A C 1
ATOM 672 O O . ARG A 1 84 ? -11.134 -2.049 5.803 1.00 88.88 84 ARG A O 1
ATOM 679 N N . GLY A 1 85 ? -10.321 -3.277 7.507 1.00 89.12 85 GLY A N 1
ATOM 680 C CA . GLY A 1 85 ? -9.100 -2.486 7.702 1.00 89.12 85 GLY A CA 1
ATOM 681 C C . GLY A 1 85 ? -8.174 -2.548 6.486 1.00 89.12 85 GLY A C 1
ATOM 682 O O . GLY A 1 85 ? -7.815 -1.511 5.932 1.00 89.12 85 GLY A O 1
ATOM 683 N N . ALA A 1 86 ? -7.896 -3.758 6.001 1.00 91.62 86 ALA A N 1
ATOM 684 C CA . ALA A 1 86 ? -7.081 -3.997 4.812 1.00 91.62 86 ALA A CA 1
ATOM 685 C C . ALA A 1 86 ? -7.687 -3.377 3.553 1.00 91.62 86 ALA A C 1
ATOM 687 O O . ALA A 1 86 ? -6.999 -2.691 2.797 1.00 91.62 86 ALA A O 1
ATOM 688 N N . HIS A 1 87 ? -9.000 -3.530 3.374 1.00 88.81 87 HIS A N 1
ATOM 689 C CA . HIS A 1 87 ? -9.703 -2.912 2.256 1.00 88.81 87 HIS A CA 1
ATOM 690 C C . HIS A 1 87 ? -9.650 -1.372 2.297 1.00 88.81 87 HIS A C 1
ATOM 692 O O . HIS A 1 87 ? -9.472 -0.727 1.263 1.00 88.81 87 HIS A O 1
ATOM 698 N N . ARG A 1 88 ? -9.778 -0.756 3.484 1.00 89.00 88 ARG A N 1
ATOM 699 C CA . ARG A 1 88 ? -9.625 0.702 3.651 1.00 89.00 88 ARG A CA 1
ATOM 700 C C . ARG A 1 88 ? -8.198 1.151 3.353 1.00 89.00 88 ARG A C 1
ATOM 702 O O . ARG A 1 88 ? -8.023 2.127 2.631 1.00 89.00 88 ARG A O 1
ATOM 709 N N . LEU A 1 89 ? -7.199 0.432 3.860 1.00 90.19 89 LEU A N 1
ATOM 710 C CA . LEU A 1 89 ? -5.796 0.759 3.624 1.00 90.19 89 LEU A CA 1
ATOM 711 C C . LEU A 1 89 ? -5.458 0.693 2.130 1.00 90.19 89 LEU A C 1
ATOM 713 O O . LEU A 1 89 ? -4.858 1.622 1.596 1.00 90.19 89 LEU A O 1
ATOM 717 N N . LEU A 1 90 ? -5.928 -0.340 1.426 1.00 91.06 90 LEU A N 1
ATOM 718 C CA . LEU A 1 90 ? -5.742 -0.461 -0.019 1.00 91.06 90 LEU A CA 1
ATOM 719 C C . LEU A 1 90 ? -6.323 0.739 -0.781 1.00 91.06 90 LEU A C 1
ATOM 721 O O . LEU A 1 90 ? -5.669 1.259 -1.679 1.00 91.06 90 LEU A O 1
ATOM 725 N N . LYS A 1 91 ? -7.516 1.216 -0.403 1.00 88.56 91 LYS A N 1
ATOM 726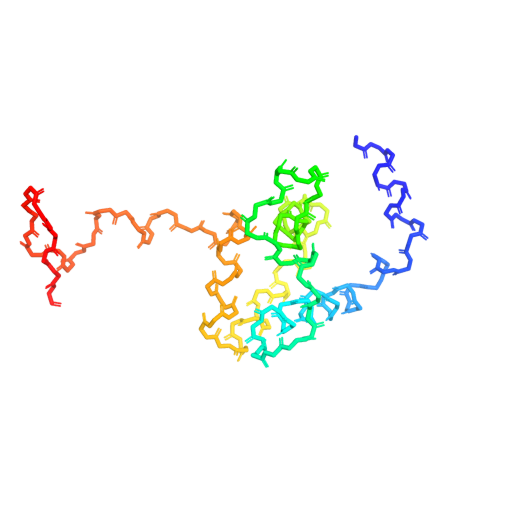 C CA . LYS A 1 91 ? -8.131 2.413 -1.004 1.00 88.56 91 LYS A CA 1
ATOM 727 C C . LYS A 1 91 ? -7.323 3.687 -0.778 1.00 88.56 91 LYS A C 1
ATOM 729 O O . LYS A 1 91 ? -7.309 4.544 -1.651 1.00 88.56 91 LYS A O 1
ATOM 734 N N . LEU A 1 92 ? -6.686 3.821 0.385 1.00 88.62 92 LEU A N 1
ATOM 735 C CA . LEU A 1 92 ? -5.858 4.985 0.711 1.00 88.62 92 LEU A CA 1
ATOM 736 C C . LEU A 1 92 ? -4.509 4.951 -0.015 1.00 88.62 92 LEU A C 1
ATOM 738 O O . LEU A 1 92 ? -3.977 5.997 -0.371 1.00 88.62 92 LEU A O 1
ATOM 742 N N . LEU A 1 93 ? -3.957 3.756 -0.239 1.00 90.69 93 LEU A N 1
ATOM 743 C CA . LEU A 1 93 ? -2.647 3.585 -0.864 1.00 90.69 93 LEU A CA 1
ATOM 744 C C . LEU A 1 93 ? -2.713 3.480 -2.394 1.00 90.69 93 LEU A C 1
ATOM 746 O O . LEU A 1 93 ? -1.751 3.853 -3.061 1.00 90.69 93 LEU A O 1
ATOM 750 N N . SER A 1 94 ? -3.812 2.981 -2.965 1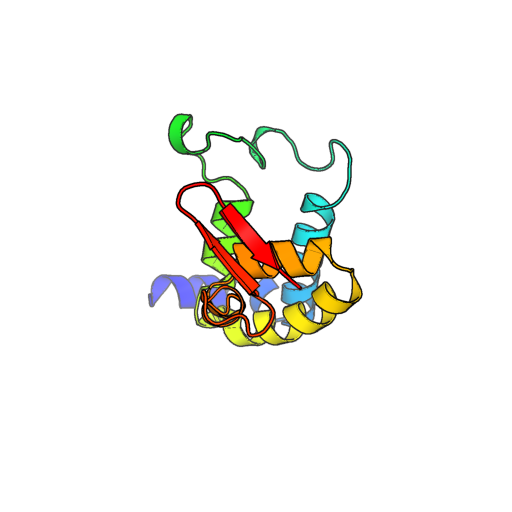.00 90.19 94 SER A N 1
ATOM 751 C CA . SER A 1 94 ? -3.976 2.758 -4.406 1.00 90.19 94 SER A CA 1
ATOM 752 C C . SER A 1 94 ? -5.006 3.710 -5.014 1.00 90.19 94 SER A C 1
ATOM 754 O O . SER A 1 94 ? -6.203 3.601 -4.746 1.00 90.19 94 SER A O 1
ATOM 756 N N . SER A 1 95 ? -4.561 4.582 -5.923 1.00 85.56 95 SER A N 1
ATOM 757 C CA . SER A 1 95 ? -5.436 5.497 -6.665 1.00 85.56 95 SER A CA 1
ATOM 758 C C . SER A 1 95 ? -6.427 4.752 -7.560 1.00 85.56 95 SER A C 1
ATOM 760 O O . SER A 1 95 ? -7.561 5.188 -7.711 1.00 85.56 95 SER A O 1
ATOM 762 N N . LYS A 1 96 ? -6.037 3.586 -8.090 1.00 85.00 96 LYS A N 1
ATOM 763 C CA . LYS A 1 96 ? -6.905 2.716 -8.902 1.00 85.00 96 LYS A CA 1
ATOM 764 C C . LYS A 1 96 ? -8.027 2.063 -8.091 1.00 85.00 96 LYS A C 1
ATOM 766 O O . LYS A 1 96 ? -9.077 1.746 -8.637 1.00 85.00 96 LYS A O 1
ATOM 771 N N . SER A 1 97 ? -7.803 1.857 -6.793 1.00 80.81 97 SER A N 1
ATOM 772 C CA . SER A 1 97 ? -8.812 1.307 -5.877 1.00 80.81 97 SER A CA 1
ATOM 773 C C . SER A 1 97 ? -9.710 2.396 -5.282 1.00 80.81 97 SER A C 1
ATOM 775 O O . SER A 1 97 ? -10.790 2.104 -4.756 1.00 80.81 97 SER A O 1
ATOM 777 N N . PHE A 1 98 ? -9.277 3.657 -5.355 1.00 79.44 98 PHE A N 1
ATOM 778 C CA . PHE A 1 98 ? -10.062 4.808 -4.946 1.00 79.44 98 PHE A CA 1
ATOM 779 C C . PHE A 1 98 ? -11.105 5.144 -6.015 1.00 79.44 98 PHE A C 1
ATOM 781 O O . PHE A 1 98 ? -10.797 5.371 -7.179 1.00 79.44 98 PHE A O 1
ATOM 788 N N . SER A 1 99 ? -12.369 5.189 -5.604 1.00 73.31 99 SER A N 1
ATOM 789 C CA . SER A 1 99 ? -13.489 5.535 -6.473 1.00 73.31 99 SER A CA 1
ATOM 790 C C . SER A 1 99 ? -14.119 6.818 -5.933 1.00 73.31 99 SER A C 1
ATOM 792 O O . SER A 1 99 ? -14.883 6.742 -4.967 1.00 73.31 99 SER A O 1
ATOM 794 N N . PRO A 1 100 ? -13.795 7.992 -6.515 1.00 69.88 100 PRO A N 1
ATOM 795 C CA . PRO A 1 100 ? -14.330 9.273 -6.061 1.00 69.88 100 PRO A CA 1
ATOM 796 C C . PRO A 1 100 ? -15.858 9.303 -6.071 1.00 69.88 100 PRO A C 1
ATOM 798 O O . PRO A 1 100 ? -16.454 9.940 -5.217 1.00 69.88 100 PRO A O 1
ATOM 801 N N . SER A 1 101 ? -16.499 8.569 -6.987 1.00 68.19 101 SER A N 1
ATOM 802 C CA . SER A 1 101 ? -17.959 8.478 -7.090 1.00 68.19 101 SER A CA 1
ATOM 803 C C . SER A 1 101 ? -18.623 7.902 -5.837 1.00 68.19 101 SER A C 1
ATOM 805 O O . SER A 1 101 ? -19.708 8.353 -5.486 1.00 68.19 101 SER A O 1
ATOM 807 N N . ARG A 1 102 ? -17.961 6.998 -5.097 1.00 64.56 102 ARG A N 1
ATOM 808 C CA . ARG A 1 102 ? -18.469 6.487 -3.803 1.00 64.56 102 ARG A CA 1
ATOM 809 C C . ARG A 1 102 ? -18.460 7.523 -2.681 1.00 64.56 102 ARG A C 1
ATOM 811 O O . ARG A 1 102 ? -19.106 7.314 -1.666 1.00 64.56 102 ARG A O 1
ATOM 818 N N . TYR A 1 103 ? -17.684 8.586 -2.848 1.00 61.94 103 TYR A N 1
ATOM 819 C CA . TYR A 1 103 ? -17.594 9.716 -1.924 1.00 61.94 103 TYR A CA 1
ATOM 820 C C . TYR A 1 103 ? -18.145 10.987 -2.564 1.00 61.94 103 TYR A C 1
ATOM 822 O O . TYR A 1 103 ? -18.031 12.076 -2.001 1.00 61.94 103 TYR A O 1
ATOM 830 N N . S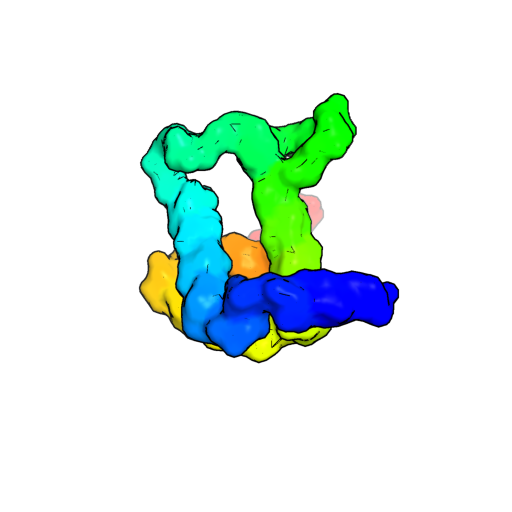ER A 1 104 ? -18.706 10.859 -3.770 1.00 61.94 104 SER A N 1
ATOM 831 C CA . SER A 1 104 ? -19.371 11.965 -4.407 1.00 61.94 104 SER A CA 1
ATOM 832 C C . SER A 1 104 ? -20.612 12.252 -3.596 1.00 61.94 104 SER A C 1
ATOM 834 O O . SER A 1 104 ? -21.348 11.372 -3.164 1.00 61.94 104 SER A O 1
ATOM 836 N N . ASN A 1 105 ? -20.826 13.536 -3.415 1.00 57.88 105 ASN A N 1
ATOM 837 C CA . ASN A 1 105 ? -21.928 14.152 -2.715 1.00 57.88 105 ASN A CA 1
ATOM 838 C C . ASN A 1 105 ? -23.317 13.873 -3.346 1.00 57.88 105 ASN A C 1
ATOM 840 O O . ASN A 1 105 ? -24.279 14.567 -3.016 1.00 57.88 105 ASN A O 1
ATOM 844 N N . ILE A 1 106 ? -23.402 12.891 -4.245 1.00 59.44 106 ILE A N 1
ATOM 845 C CA . ILE A 1 106 ? -24.583 12.354 -4.919 1.00 59.44 106 ILE A CA 1
ATOM 846 C C . ILE A 1 106 ? -24.922 11.024 -4.232 1.00 59.44 106 ILE A C 1
ATOM 848 O O . ILE A 1 106 ? -24.979 9.967 -4.853 1.00 59.44 106 ILE A O 1
ATOM 852 N N . ASP A 1 107 ? -25.038 11.057 -2.911 1.00 59.94 107 ASP A N 1
ATOM 853 C CA . ASP A 1 107 ? -25.523 9.911 -2.160 1.00 59.94 107 ASP A CA 1
ATOM 854 C C . ASP A 1 107 ? -27.055 10.053 -2.082 1.00 59.94 107 ASP A C 1
ATOM 856 O O . ASP A 1 107 ? -27.536 11.063 -1.553 1.00 59.94 107 ASP A O 1
ATOM 860 N N . PRO A 1 108 ? -27.833 9.127 -2.678 1.00 61.12 108 PRO A N 1
ATOM 861 C CA . PRO A 1 108 ? -29.295 9.200 -2.698 1.00 61.12 108 PRO A CA 1
ATOM 862 C C . PRO A 1 108 ? -29.921 9.139 -1.295 1.00 61.12 108 PRO A C 1
ATOM 864 O O . PRO A 1 108 ? -31.091 9.495 -1.146 1.00 61.12 108 PRO A O 1
ATOM 867 N N . ASP A 1 109 ? -29.152 8.742 -0.275 1.00 61.75 109 ASP A N 1
ATOM 868 C CA . ASP A 1 109 ? -29.573 8.760 1.126 1.00 61.75 109 ASP A CA 1
ATOM 869 C C . ASP A 1 109 ? -29.290 10.095 1.832 1.00 61.75 109 ASP A C 1
ATOM 871 O O . ASP A 1 109 ? -29.679 10.280 2.983 1.00 61.75 109 ASP A O 1
ATOM 875 N N . ILE A 1 110 ? -28.675 11.083 1.175 1.00 64.56 110 ILE A N 1
ATOM 876 C CA . ILE A 1 110 ? -28.561 12.428 1.753 1.00 64.56 110 ILE A CA 1
ATOM 877 C C . ILE A 1 110 ? -29.938 13.084 1.762 1.00 64.56 110 ILE A C 1
ATOM 879 O O . ILE A 1 110 ? -30.477 13.481 0.729 1.00 64.56 110 ILE A O 1
ATOM 883 N N . ARG A 1 111 ? -30.496 13.240 2.963 1.00 62.19 111 ARG A N 1
ATOM 884 C CA . ARG A 1 111 ? -31.813 13.844 3.172 1.00 62.19 111 ARG A CA 1
ATOM 885 C C . ARG A 1 111 ? -31.728 15.368 3.230 1.00 62.19 111 ARG A C 1
ATOM 887 O O . ARG A 1 111 ? -32.607 16.039 2.701 1.00 62.19 111 ARG A O 1
ATOM 894 N N . PHE A 1 112 ? -30.666 15.909 3.842 1.00 65.31 112 PHE A N 1
ATOM 895 C CA . PHE A 1 112 ? -30.425 17.355 3.955 1.00 65.31 112 PHE A CA 1
ATOM 896 C C . PHE A 1 112 ? -28.926 17.699 4.005 1.00 65.31 112 PHE A C 1
ATOM 898 O O . PHE A 1 112 ? -28.136 16.994 4.635 1.00 65.31 112 PHE A O 1
ATOM 905 N N . ARG A 1 113 ? -28.547 18.835 3.401 1.00 74.19 113 ARG A N 1
ATOM 906 C CA . ARG A 1 113 ? -27.243 19.499 3.584 1.00 74.19 113 ARG A CA 1
ATOM 907 C C . ARG A 1 113 ? -27.427 20.869 4.218 1.00 74.19 113 ARG A C 1
ATOM 909 O O . ARG A 1 113 ? -28.228 21.659 3.731 1.00 74.19 113 ARG A O 1
ATOM 916 N N . GLY A 1 114 ? -26.642 21.162 5.248 1.00 75.44 114 GLY A N 1
ATOM 917 C CA . GLY A 1 114 ? -26.531 22.491 5.846 1.00 75.44 114 GLY A CA 1
ATOM 918 C C . GLY A 1 114 ? -25.077 22.950 5.947 1.00 75.44 114 GLY A C 1
ATOM 919 O O . GLY A 1 114 ? -24.150 22.192 5.665 1.00 75.44 114 GLY A O 1
ATOM 920 N N . ALA A 1 115 ? -24.875 24.188 6.404 1.00 73.25 115 ALA A N 1
ATOM 921 C CA . ALA A 1 115 ? -23.550 24.797 6.565 1.00 73.25 115 ALA A CA 1
ATOM 922 C C . ALA A 1 115 ? -22.632 24.060 7.564 1.00 73.25 115 ALA A C 1
ATOM 924 O O . ALA A 1 115 ? -21.418 24.238 7.527 1.00 73.25 115 ALA A O 1
ATOM 925 N N . TYR A 1 116 ? -23.204 23.219 8.432 1.00 72.88 116 TYR A N 1
ATOM 926 C CA . TYR A 1 116 ? -22.494 22.534 9.517 1.00 72.88 116 TYR A CA 1
ATOM 927 C C . TYR A 1 116 ? -22.538 21.003 9.425 1.00 72.88 116 TYR A C 1
ATOM 929 O O . TYR A 1 116 ? -22.016 20.325 10.305 1.00 72.88 116 TYR A O 1
ATOM 937 N N . GLY A 1 117 ? -23.153 20.430 8.387 1.00 59.47 117 GLY A N 1
ATOM 938 C CA . GLY A 1 117 ? -23.227 18.978 8.271 1.00 59.47 117 GLY A CA 1
ATOM 939 C C . GLY A 1 117 ? -24.186 18.468 7.206 1.00 59.47 117 GLY A C 1
ATOM 940 O O . GLY A 1 117 ? -24.985 19.208 6.631 1.00 59.47 117 GLY A O 1
ATOM 941 N N . THR A 1 118 ? -24.086 17.166 6.952 1.00 74.75 118 THR A N 1
ATOM 942 C CA . THR A 1 118 ? -24.943 16.428 6.020 1.00 74.75 118 THR A CA 1
ATOM 943 C C . THR A 1 118 ? -25.668 15.331 6.795 1.00 74.75 118 THR A C 1
ATOM 945 O O . THR A 1 118 ? -25.024 14.587 7.533 1.00 74.75 118 THR A O 1
ATOM 948 N N . VAL A 1 119 ? -26.992 15.254 6.653 1.00 65.69 119 VAL A N 1
ATOM 949 C CA . VAL A 1 119 ? -27.841 14.245 7.303 1.00 65.69 119 VAL A CA 1
ATOM 950 C C . VAL A 1 119 ? -28.144 13.138 6.298 1.00 65.69 119 VAL A C 1
ATOM 952 O O . VAL A 1 119 ? -28.721 13.408 5.240 1.00 65.69 119 VAL A O 1
ATOM 955 N N . TYR A 1 120 ? -27.754 11.914 6.644 1.00 72.31 120 TYR A N 1
ATOM 956 C CA . TYR A 1 120 ? -28.023 10.693 5.882 1.00 72.31 120 TYR A CA 1
ATOM 957 C C . TYR A 1 120 ? -29.331 10.042 6.366 1.00 72.31 120 TYR A C 1
ATOM 959 O O . TYR A 1 120 ? -29.801 10.350 7.466 1.00 72.31 120 TYR A O 1
ATOM 967 N N . LYS A 1 121 ? -29.942 9.209 5.525 1.00 56.97 121 LYS A N 1
ATOM 968 C CA . LYS A 1 121 ? -31.194 8.497 5.793 1.00 56.97 121 LYS A CA 1
ATOM 969 C C . LYS A 1 121 ? -31.014 7.326 6.751 1.00 56.97 121 LYS A C 1
ATOM 971 O O . LYS A 1 121 ? -29.938 6.692 6.722 1.00 56.97 121 LYS A O 1
#